Protein AF-B5R5M5-F1 (afdb_monomer_lite)

pLDDT: mean 76.57, std 23.84, range [27.61, 97.62]

Radius of gyration: 29.23 Å; chains: 1; bounding box: 94×67×65 Å

Organism: Salmonella gallinarum (strain 287/91 / NCTC 13346) (NCBI:txid550538)

Structure (mmCIF, N/CA/C/O backbone):
data_AF-B5R5M5-F1
#
_entry.id   AF-B5R5M5-F1
#
loop_
_atom_site.group_PDB
_atom_site.id
_atom_site.type_symbol
_atom_site.label_atom_id
_atom_site.label_alt_id
_atom_site.label_comp_id
_atom_site.label_asym_id
_atom_site.label_entity_id
_atom_site.label_seq_id
_atom_site.pdbx_PDB_ins_code
_atom_site.Cartn_x
_atom_site.Cartn_y
_atom_site.Cartn_z
_atom_site.occupancy
_atom_site.B_iso_or_equiv
_atom_site.auth_seq_id
_atom_site.auth_comp_id
_atom_site.auth_asym_id
_atom_site.auth_atom_id
_atom_site.pdbx_PDB_model_num
ATOM 1 N N . MET A 1 1 ? 78.700 54.104 -19.971 1.00 34.72 1 MET A N 1
ATOM 2 C CA . MET A 1 1 ? 77.678 55.114 -19.616 1.00 34.72 1 MET A CA 1
ATOM 3 C C . MET A 1 1 ? 76.490 54.931 -20.547 1.00 34.72 1 MET A C 1
ATOM 5 O O . MET A 1 1 ? 76.701 54.686 -21.725 1.00 34.72 1 MET A O 1
ATOM 9 N N . PHE A 1 2 ? 75.294 54.939 -19.966 1.00 38.03 2 PHE A N 1
ATOM 10 C CA . PHE A 1 2 ? 73.984 54.616 -20.535 1.00 38.03 2 PHE A CA 1
ATOM 11 C C . PHE A 1 2 ? 73.589 55.419 -21.779 1.00 38.03 2 PHE A C 1
ATOM 13 O O . PHE A 1 2 ? 73.977 56.576 -21.912 1.00 38.03 2 PHE A O 1
ATOM 20 N N . SER A 1 3 ? 72.661 54.871 -22.566 1.00 31.52 3 SER A N 1
ATOM 21 C CA . SER A 1 3 ? 71.486 55.635 -23.009 1.00 31.52 3 SER A CA 1
ATOM 22 C C . SER A 1 3 ? 70.284 54.706 -23.214 1.00 31.52 3 SER A C 1
ATOM 24 O O . SER A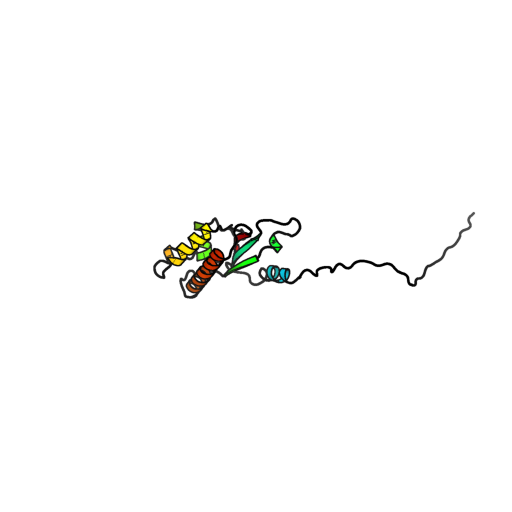 1 3 ? 70.426 53.590 -23.706 1.00 31.52 3 SER A O 1
ATOM 26 N N . CYS A 1 4 ? 69.139 55.182 -22.725 1.00 27.61 4 CYS A N 1
ATOM 27 C CA . CYS A 1 4 ? 67.850 54.517 -22.505 1.00 27.61 4 CYS A CA 1
ATOM 28 C C . CYS A 1 4 ? 66.798 54.932 -23.588 1.00 27.61 4 CYS A C 1
ATOM 30 O O . CYS A 1 4 ? 67.121 55.790 -24.407 1.00 27.61 4 CYS A O 1
ATOM 32 N N . PRO A 1 5 ? 65.576 54.337 -23.584 1.00 67.31 5 PRO A N 1
ATOM 33 C CA . PRO A 1 5 ? 64.569 54.225 -24.672 1.00 67.31 5 PRO A CA 1
ATOM 34 C C . PRO A 1 5 ? 63.484 55.343 -24.631 1.00 67.31 5 PRO A C 1
ATOM 36 O O . PRO A 1 5 ? 63.790 56.370 -24.018 1.00 67.31 5 PRO A O 1
ATOM 39 N N . PRO A 1 6 ? 62.265 55.244 -25.255 1.00 52.81 6 PRO A N 1
ATOM 40 C CA . PRO A 1 6 ? 61.105 54.489 -24.686 1.00 52.81 6 PRO A CA 1
ATOM 41 C C . PRO A 1 6 ? 59.950 54.018 -25.650 1.00 52.81 6 PRO A C 1
ATOM 43 O O . PRO A 1 6 ? 60.001 54.208 -26.862 1.00 52.81 6 PRO A O 1
ATOM 46 N N . ASP A 1 7 ? 58.925 53.392 -25.032 1.00 38.00 7 ASP A N 1
ATOM 47 C CA . ASP A 1 7 ? 57.616 52.810 -25.460 1.00 38.00 7 ASP A CA 1
ATOM 48 C C . ASP A 1 7 ? 56.499 53.768 -25.985 1.00 38.00 7 ASP A C 1
ATOM 50 O O . ASP A 1 7 ? 56.570 54.968 -25.720 1.00 38.00 7 ASP A O 1
ATOM 54 N N . ILE A 1 8 ? 55.404 53.214 -26.588 1.00 36.72 8 ILE A N 1
ATOM 55 C CA . ILE A 1 8 ? 53.962 53.268 -26.129 1.00 36.72 8 ILE A CA 1
ATOM 56 C C . ILE A 1 8 ? 52.873 52.939 -27.226 1.00 36.72 8 ILE A C 1
ATOM 58 O O . ILE A 1 8 ? 52.849 53.585 -28.268 1.00 36.72 8 ILE A O 1
ATOM 62 N N . ALA A 1 9 ? 51.923 52.022 -26.878 1.00 36.41 9 ALA A N 1
ATOM 63 C CA . ALA A 1 9 ? 50.447 51.856 -27.169 1.00 36.41 9 ALA A CA 1
ATOM 64 C C . ALA A 1 9 ? 49.855 51.788 -28.614 1.00 36.41 9 ALA A C 1
ATOM 66 O O . ALA A 1 9 ? 50.433 52.330 -29.541 1.00 36.41 9 ALA A O 1
ATOM 67 N N . SER A 1 10 ? 48.646 51.272 -28.947 1.00 35.09 10 SER A N 1
ATOM 68 C CA . SER A 1 10 ? 47.564 50.397 -28.400 1.00 35.09 10 SER A CA 1
ATOM 69 C C . SER A 1 10 ? 46.537 50.134 -29.544 1.00 35.09 10 SER A C 1
ATOM 71 O O . SER A 1 10 ? 46.476 50.906 -30.498 1.00 35.09 10 SER A O 1
ATOM 73 N N . ASN A 1 11 ? 45.716 49.074 -29.456 1.00 34.88 11 ASN A N 1
ATOM 74 C CA . ASN A 1 11 ? 44.892 48.487 -30.541 1.00 34.88 11 ASN A CA 1
ATOM 75 C C . ASN A 1 11 ? 43.365 48.793 -30.431 1.00 34.88 11 ASN A C 1
ATOM 77 O O . ASN A 1 11 ? 42.870 48.966 -29.320 1.00 34.88 11 ASN A O 1
ATOM 81 N N . ASN A 1 12 ? 42.606 48.807 -31.548 1.00 32.44 12 ASN A N 1
ATOM 82 C CA . ASN A 1 12 ? 41.142 49.070 -31.611 1.00 32.44 12 ASN A CA 1
ATOM 83 C C . ASN A 1 12 ? 40.387 48.209 -32.675 1.00 32.44 12 ASN A C 1
ATOM 85 O O . ASN A 1 12 ? 40.987 47.705 -33.617 1.00 32.44 12 ASN A O 1
ATOM 89 N N . ILE A 1 13 ? 39.060 48.047 -32.513 1.00 37.62 13 ILE A N 1
ATOM 90 C CA . ILE A 1 13 ? 38.139 47.011 -33.074 1.00 37.62 13 ILE A CA 1
ATOM 91 C C . ILE A 1 13 ? 37.204 47.539 -34.213 1.00 37.62 13 ILE A C 1
ATOM 93 O O . ILE A 1 13 ? 36.708 48.649 -34.047 1.00 37.62 13 ILE A O 1
ATOM 97 N N . ARG A 1 14 ? 36.831 46.733 -35.256 1.00 33.66 14 ARG A N 1
ATOM 98 C CA . ARG A 1 14 ? 35.429 46.405 -35.758 1.00 33.66 14 ARG A CA 1
ATOM 99 C C . ARG A 1 14 ? 35.225 45.992 -37.264 1.00 33.66 14 ARG A C 1
ATOM 101 O O . ARG A 1 14 ? 35.471 46.793 -38.149 1.00 33.66 14 ARG A O 1
ATOM 108 N N . LYS A 1 15 ? 34.548 44.823 -37.448 1.00 33.81 15 LYS A N 1
ATOM 109 C CA . LYS A 1 15 ? 33.354 44.402 -38.285 1.00 33.81 15 LYS A CA 1
ATOM 110 C C . LYS A 1 15 ? 33.338 44.102 -39.834 1.00 33.81 15 LYS A C 1
ATOM 112 O O . LYS A 1 15 ? 33.346 45.038 -40.614 1.00 33.81 15 LYS A O 1
ATOM 117 N N . SER A 1 16 ? 33.017 42.815 -40.171 1.00 29.03 16 SER A N 1
ATOM 118 C CA . SER A 1 16 ? 31.942 42.179 -41.047 1.00 29.03 16 SER A CA 1
ATOM 119 C C . SER A 1 16 ? 31.736 42.496 -42.566 1.00 29.03 16 SER A C 1
ATOM 121 O O . SER A 1 16 ? 32.137 43.584 -42.956 1.00 29.03 16 SER A O 1
ATOM 123 N N . PRO A 1 17 ? 30.918 41.750 -43.395 1.00 49.88 17 PRO A N 1
ATOM 124 C CA . PRO A 1 17 ? 30.514 40.306 -43.509 1.00 49.88 17 PRO A CA 1
ATOM 125 C C . PRO A 1 17 ? 30.425 39.708 -44.977 1.00 49.88 17 PRO A C 1
ATOM 127 O O . PRO A 1 17 ? 30.627 40.421 -45.951 1.00 49.88 17 PRO A O 1
ATOM 130 N N . HIS A 1 18 ? 29.984 38.428 -45.094 1.00 28.39 18 HIS A N 1
ATOM 131 C CA . HIS A 1 18 ? 29.396 37.647 -46.237 1.00 28.39 18 HIS A CA 1
ATOM 132 C C . HIS A 1 18 ? 30.274 36.668 -47.066 1.00 28.39 18 HIS A C 1
ATOM 134 O O . HIS A 1 18 ? 31.054 37.099 -47.904 1.00 28.39 18 HIS A O 1
ATOM 140 N N . SER A 1 19 ? 30.029 35.344 -46.942 1.00 32.50 19 SER A N 1
ATOM 141 C CA . SER A 1 19 ? 29.469 34.464 -48.009 1.00 32.50 19 SER A CA 1
ATOM 142 C C . SER A 1 19 ? 29.509 32.946 -47.667 1.00 32.50 19 SER A C 1
ATOM 144 O O . SER A 1 19 ? 30.567 32.399 -47.386 1.00 32.50 19 SER A O 1
ATOM 146 N N . ALA A 1 20 ? 28.319 32.324 -47.726 1.00 33.47 20 ALA A N 1
ATOM 147 C CA . ALA A 1 20 ? 27.908 30.940 -48.052 1.00 33.47 20 ALA A CA 1
ATOM 148 C C . ALA A 1 20 ? 28.634 29.669 -47.529 1.00 33.47 20 ALA A C 1
ATOM 150 O O . ALA A 1 20 ? 29.720 29.333 -47.988 1.00 33.47 20 ALA A O 1
ATOM 151 N N . TYR A 1 21 ? 27.896 28.848 -46.757 1.00 28.28 21 TYR A N 1
ATOM 152 C CA . TYR A 1 21 ? 27.622 27.418 -47.042 1.00 28.28 21 TYR A CA 1
ATOM 153 C C . TYR A 1 21 ? 26.453 26.907 -46.156 1.00 28.28 21 TYR A C 1
ATOM 155 O O . TYR A 1 21 ? 26.375 27.248 -44.979 1.00 28.28 21 TYR A O 1
ATOM 163 N N . SER A 1 22 ? 25.554 26.087 -46.709 1.00 35.00 22 SER A N 1
ATOM 164 C CA . SER A 1 22 ? 24.565 25.241 -45.996 1.00 35.00 22 SER A CA 1
ATOM 165 C C . SER A 1 22 ? 24.812 23.786 -46.440 1.00 35.00 22 SER A C 1
ATOM 167 O O . SER A 1 22 ? 25.309 23.628 -47.560 1.00 35.00 22 SER A O 1
ATOM 169 N N . PRO A 1 23 ? 24.522 22.724 -45.647 1.00 43.16 23 PRO A N 1
ATOM 170 C CA . PRO A 1 23 ? 23.138 22.252 -45.462 1.00 43.16 23 PRO A CA 1
ATOM 171 C C . PRO A 1 23 ? 22.827 21.496 -44.138 1.00 43.16 23 PRO A C 1
ATOM 173 O O . PRO A 1 23 ? 23.692 21.254 -43.303 1.00 43.16 23 PRO A O 1
ATOM 176 N N . THR A 1 24 ? 21.556 21.082 -44.057 1.00 32.56 24 THR A N 1
ATOM 177 C CA . THR A 1 24 ? 20.894 20.048 -43.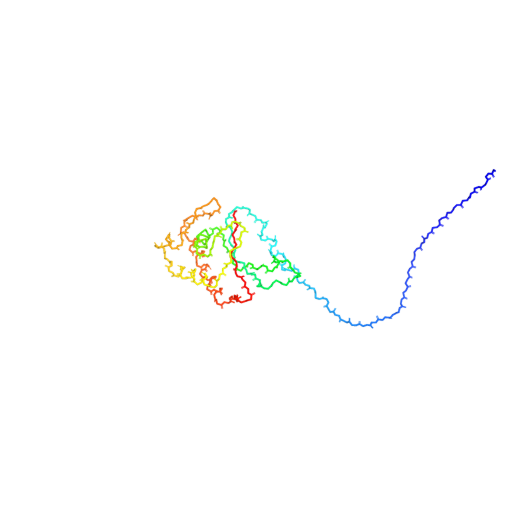230 1.00 32.56 24 THR A CA 1
ATOM 178 C C . THR A 1 24 ? 20.322 20.432 -41.864 1.00 32.56 24 THR A C 1
ATOM 180 O O . THR A 1 24 ? 21.020 20.541 -40.861 1.00 32.56 24 THR A O 1
ATOM 183 N N . ASP A 1 25 ? 18.991 20.541 -41.883 1.00 38.69 25 ASP A N 1
ATOM 184 C CA . ASP A 1 25 ? 18.047 20.472 -40.776 1.00 38.69 25 ASP A CA 1
ATOM 185 C C . ASP A 1 25 ? 18.298 19.293 -39.827 1.00 38.69 25 ASP A C 1
ATOM 187 O O . ASP A 1 25 ? 18.381 18.135 -40.237 1.00 38.69 25 ASP A O 1
ATOM 191 N N . THR A 1 26 ? 18.282 19.580 -38.529 1.00 43.62 26 THR A N 1
ATOM 192 C CA . THR A 1 26 ? 17.776 18.655 -37.507 1.00 43.62 26 THR A CA 1
ATOM 193 C C . THR A 1 26 ? 17.095 19.492 -36.423 1.00 43.62 26 THR A C 1
ATOM 195 O O . THR A 1 26 ? 17.738 20.378 -35.855 1.00 43.62 26 THR A O 1
ATOM 198 N N . PRO A 1 27 ? 15.803 19.274 -36.116 1.00 40.31 27 PRO A N 1
ATOM 199 C CA . PRO A 1 27 ? 15.157 19.973 -35.020 1.00 40.31 27 PRO A CA 1
ATOM 200 C C . PRO A 1 27 ? 15.679 19.394 -33.705 1.00 40.31 27 PRO A C 1
ATOM 202 O O . PRO A 1 27 ? 15.397 18.246 -33.360 1.00 40.31 27 PRO A O 1
ATOM 205 N N . GLY A 1 28 ? 16.449 20.198 -32.971 1.00 36.31 28 GLY A N 1
ATOM 206 C CA . GLY A 1 28 ? 16.756 19.936 -31.572 1.00 36.31 28 GLY A CA 1
ATOM 207 C C . GLY A 1 28 ? 15.450 19.880 -30.789 1.00 36.31 28 GLY A C 1
ATOM 208 O O . GLY A 1 28 ? 14.803 20.904 -30.578 1.00 36.31 28 GLY A O 1
ATOM 209 N N . HIS A 1 29 ? 15.052 18.666 -30.411 1.00 41.72 29 HIS A N 1
ATOM 210 C CA . HIS A 1 29 ? 13.959 18.406 -29.487 1.00 41.72 29 HIS A CA 1
ATOM 211 C C . HIS A 1 29 ? 14.198 19.218 -28.211 1.00 41.72 29 HIS A C 1
ATOM 213 O O . HIS A 1 29 ? 15.095 18.919 -27.424 1.00 41.72 29 HIS A O 1
ATOM 219 N N . ALA A 1 30 ? 13.384 20.251 -28.008 1.00 43.75 30 ALA A N 1
ATOM 220 C CA . ALA A 1 30 ? 13.199 20.839 -26.697 1.00 43.75 30 ALA A CA 1
ATOM 221 C C . ALA A 1 30 ? 12.618 19.744 -25.794 1.00 43.75 30 ALA A C 1
ATOM 223 O O . ALA A 1 30 ? 11.456 19.363 -25.931 1.00 43.75 30 ALA A O 1
ATOM 224 N N . LEU A 1 31 ? 13.452 19.189 -24.914 1.00 47.72 31 LEU A N 1
ATOM 225 C CA . LEU A 1 31 ? 12.996 18.259 -23.890 1.00 47.72 31 LEU A CA 1
ATOM 226 C C . LEU A 1 31 ? 12.040 19.003 -22.942 1.00 47.72 31 LEU A C 1
ATOM 228 O O . LEU A 1 31 ? 12.337 20.130 -22.527 1.00 47.72 31 LEU A O 1
ATOM 232 N N . PRO A 1 32 ? 10.885 18.417 -22.594 1.00 42.59 32 PRO A N 1
ATOM 233 C CA . PRO A 1 32 ? 9.903 19.081 -21.760 1.00 42.59 32 PRO A CA 1
ATOM 234 C C . PRO A 1 32 ? 10.405 19.128 -20.313 1.00 42.59 32 PRO A C 1
ATOM 236 O O . PRO A 1 32 ? 10.290 18.171 -19.555 1.00 42.59 32 PRO A O 1
ATOM 239 N N . VAL A 1 33 ? 10.886 20.299 -19.896 1.00 46.50 33 VAL A N 1
ATOM 240 C CA . VAL A 1 33 ? 11.247 20.665 -18.508 1.00 46.50 33 VAL A CA 1
ATOM 241 C C . VAL A 1 33 ? 10.080 20.600 -17.501 1.00 46.50 33 VAL A C 1
ATOM 243 O O . VAL A 1 33 ? 10.208 21.043 -16.364 1.00 46.50 33 VAL A O 1
ATOM 246 N N . HIS A 1 34 ? 8.929 20.050 -17.894 1.00 45.19 34 HIS A N 1
ATOM 247 C CA . HIS A 1 34 ? 7.740 19.946 -17.048 1.00 45.19 34 HIS A CA 1
ATOM 248 C C . HIS A 1 34 ? 7.763 18.731 -16.107 1.00 45.19 34 HIS A C 1
ATOM 250 O O . HIS A 1 34 ? 7.119 18.781 -15.063 1.00 45.19 34 HIS A O 1
ATOM 256 N N . GLY A 1 35 ? 8.530 17.677 -16.414 1.00 41.56 35 GLY A N 1
ATOM 257 C CA . GLY A 1 35 ? 8.612 16.484 -15.554 1.00 41.56 35 GLY A CA 1
ATOM 258 C C . GLY A 1 35 ? 9.380 16.711 -14.246 1.00 41.56 35 GLY A C 1
ATOM 259 O O . GLY A 1 35 ? 9.060 16.121 -13.218 1.00 41.56 35 GLY A O 1
ATOM 260 N N . LEU A 1 36 ? 10.351 17.631 -14.251 1.00 39.66 36 LEU A N 1
ATOM 261 C CA . LEU A 1 36 ? 11.240 17.877 -13.109 1.00 39.66 36 LEU A CA 1
ATOM 262 C C . LEU A 1 36 ? 10.579 18.697 -11.986 1.00 39.66 36 LEU A C 1
ATOM 264 O O . LEU A 1 36 ? 11.031 18.675 -10.842 1.00 39.66 36 LEU A O 1
ATOM 268 N N . PHE A 1 37 ? 9.495 19.415 -12.288 1.00 33.62 37 PHE A N 1
ATOM 269 C CA . PHE A 1 37 ? 8.860 20.311 -11.321 1.00 33.62 37 PHE A CA 1
ATOM 270 C C . PHE A 1 37 ? 7.945 19.598 -10.329 1.00 33.62 37 PHE A C 1
ATOM 272 O O . PHE A 1 37 ? 7.681 20.153 -9.266 1.00 33.62 37 PHE A O 1
ATOM 279 N N . ILE A 1 38 ? 7.476 18.385 -10.622 1.00 46.28 38 ILE A N 1
ATOM 280 C CA . ILE A 1 38 ? 6.556 17.685 -9.719 1.00 46.28 38 ILE A CA 1
ATOM 281 C C . ILE A 1 38 ? 7.345 17.008 -8.587 1.00 46.28 38 ILE A C 1
ATOM 283 O O . ILE A 1 38 ? 7.014 17.181 -7.417 1.00 46.28 38 ILE A O 1
ATOM 287 N N . TYR A 1 39 ? 8.461 16.342 -8.898 1.00 43.94 39 TYR A N 1
ATOM 288 C CA . TYR A 1 39 ? 9.170 15.514 -7.915 1.00 43.94 39 TYR A CA 1
ATOM 289 C C . TYR A 1 39 ? 9.943 16.320 -6.855 1.00 43.94 39 TYR A C 1
ATOM 291 O O . TYR A 1 39 ? 9.904 15.990 -5.670 1.00 43.94 39 TYR A O 1
ATOM 299 N N . LEU A 1 40 ? 10.579 17.442 -7.227 1.00 41.59 40 LEU A N 1
ATOM 300 C CA . LEU A 1 40 ? 11.250 18.308 -6.241 1.00 41.59 40 LEU A CA 1
ATOM 301 C C . LEU A 1 40 ? 10.288 19.208 -5.444 1.00 41.59 40 LEU A C 1
ATOM 303 O O . LEU A 1 40 ? 10.689 19.773 -4.425 1.00 41.59 40 LEU A O 1
ATOM 307 N N . SER A 1 41 ? 9.033 19.340 -5.884 1.00 41.69 41 SER A N 1
ATOM 308 C CA . SER A 1 41 ? 8.030 20.178 -5.212 1.00 41.69 41 SER A CA 1
ATOM 309 C C . SER A 1 41 ? 7.207 19.419 -4.170 1.00 41.69 41 SER A C 1
ATOM 311 O O . SER A 1 41 ? 6.679 20.050 -3.257 1.00 41.69 41 SER A O 1
ATOM 313 N N . VAL A 1 42 ? 7.121 18.087 -4.258 1.00 48.59 42 VAL A N 1
ATOM 314 C CA . VAL A 1 42 ? 6.296 17.275 -3.342 1.00 48.59 42 VAL A CA 1
ATOM 315 C C . VAL A 1 42 ? 7.026 16.930 -2.030 1.00 48.59 42 VAL A C 1
ATOM 317 O O . VAL A 1 42 ? 6.383 16.854 -0.992 1.00 48.59 42 VAL A O 1
ATOM 320 N N . ILE A 1 43 ? 8.366 16.848 -2.005 1.00 50.34 43 ILE A N 1
ATOM 321 C CA . ILE A 1 43 ? 9.135 16.453 -0.793 1.00 50.34 43 ILE A CA 1
ATOM 322 C C . ILE A 1 43 ? 9.637 17.667 0.032 1.00 50.34 43 ILE A C 1
ATOM 324 O O . ILE A 1 43 ? 10.475 17.542 0.923 1.00 50.34 43 ILE A O 1
ATOM 328 N N . ARG A 1 44 ? 9.164 18.897 -0.227 1.00 51.19 44 ARG A N 1
ATOM 329 C CA . ARG A 1 44 ? 9.665 20.097 0.487 1.00 51.19 44 ARG A CA 1
ATOM 330 C C . ARG A 1 44 ? 8.621 21.093 0.983 1.00 51.19 44 ARG A C 1
ATOM 332 O O . ARG A 1 44 ? 8.890 22.298 1.010 1.00 51.19 44 ARG A O 1
ATOM 339 N N . ARG A 1 45 ? 7.477 20.636 1.500 1.00 48.09 45 ARG A N 1
ATOM 340 C CA . ARG A 1 45 ? 6.702 21.487 2.419 1.00 48.09 45 ARG A CA 1
ATOM 341 C C . ARG A 1 45 ? 5.737 20.702 3.306 1.00 48.09 45 ARG A C 1
ATOM 343 O O . ARG A 1 45 ? 4.923 19.952 2.797 1.00 48.09 45 ARG A O 1
ATOM 350 N N . PHE A 1 46 ? 5.822 21.003 4.606 1.00 48.44 46 PHE A N 1
ATOM 351 C CA . PHE A 1 46 ? 5.051 20.514 5.763 1.00 48.44 46 PHE A CA 1
ATOM 352 C C . PHE A 1 46 ? 5.622 19.276 6.474 1.00 48.44 46 PHE A C 1
ATOM 354 O O . PHE A 1 46 ? 5.242 18.151 6.164 1.00 48.44 46 PHE A O 1
ATOM 361 N N . PRO A 1 47 ? 6.529 19.473 7.457 1.00 59.34 47 PRO A N 1
ATOM 362 C CA . PRO A 1 47 ? 7.004 18.375 8.274 1.00 59.34 47 PRO A CA 1
ATOM 363 C C . PRO A 1 47 ? 5.872 17.898 9.188 1.00 59.34 47 PRO A C 1
ATOM 365 O O . PRO A 1 47 ? 5.083 18.704 9.686 1.00 59.34 47 PRO A O 1
ATOM 368 N N . MET A 1 48 ? 5.913 16.598 9.467 1.00 68.56 48 MET A N 1
ATOM 369 C CA . MET A 1 48 ? 5.290 15.874 10.580 1.00 68.56 48 MET A CA 1
ATOM 370 C C . MET A 1 48 ? 4.083 15.012 10.209 1.00 68.56 48 MET A C 1
ATOM 372 O O . MET A 1 48 ? 2.921 15.427 10.228 1.00 68.56 48 MET A O 1
ATOM 376 N N . GLY A 1 49 ? 4.402 13.750 9.941 1.00 80.88 49 GLY A N 1
ATOM 377 C CA . GLY A 1 49 ? 3.490 12.618 9.912 1.00 80.88 49 GLY A CA 1
ATOM 378 C C . GLY A 1 49 ? 3.998 11.539 8.963 1.00 80.88 49 GLY A C 1
ATOM 379 O O . GLY A 1 49 ? 4.884 11.805 8.159 1.00 80.88 49 GLY A O 1
ATOM 380 N N . LEU A 1 50 ? 3.368 10.373 9.007 1.00 91.31 50 LEU A N 1
ATOM 381 C CA . LEU A 1 50 ? 3.611 9.279 8.078 1.00 91.31 50 LEU A CA 1
ATOM 382 C C . LEU A 1 50 ? 3.102 9.597 6.663 1.00 91.31 50 LEU A C 1
ATOM 384 O O . LEU A 1 50 ? 1.911 9.858 6.470 1.00 91.31 50 LEU A O 1
ATOM 388 N N . ASP A 1 51 ? 3.989 9.587 5.676 1.00 93.31 51 ASP A N 1
ATOM 389 C CA . ASP A 1 51 ? 3.667 9.678 4.250 1.00 93.31 51 ASP A CA 1
ATOM 390 C C . ASP A 1 51 ? 4.018 8.359 3.558 1.00 93.31 51 ASP A C 1
ATOM 392 O O . ASP A 1 51 ? 5.139 7.868 3.691 1.00 93.31 51 ASP A O 1
ATOM 396 N N . LEU A 1 52 ? 3.059 7.787 2.828 1.00 94.38 52 LEU A N 1
ATOM 397 C CA . LEU A 1 52 ? 3.196 6.508 2.135 1.00 94.38 52 LEU A CA 1
ATOM 398 C C . LEU A 1 52 ? 3.042 6.711 0.633 1.00 94.38 52 LEU A C 1
ATOM 400 O O . LEU A 1 52 ? 2.082 7.337 0.184 1.00 94.38 52 LEU A O 1
ATOM 404 N N . TYR A 1 53 ? 3.950 6.134 -0.141 1.00 94.88 53 TYR A N 1
ATOM 405 C CA . TYR A 1 53 ? 3.982 6.246 -1.591 1.00 94.88 53 TYR A CA 1
ATOM 406 C C . TYR A 1 53 ? 4.092 4.870 -2.235 1.00 94.88 53 TYR A C 1
ATOM 408 O O . TYR A 1 53 ? 4.841 4.007 -1.782 1.00 94.88 53 TYR A O 1
ATOM 416 N N . PHE A 1 54 ? 3.395 4.703 -3.353 1.00 95.19 54 PHE A N 1
ATOM 417 C CA . PHE A 1 54 ? 3.681 3.651 -4.317 1.00 95.19 54 PHE A CA 1
ATOM 418 C C . PHE A 1 54 ? 4.445 4.275 -5.479 1.00 95.19 54 PHE A C 1
ATOM 420 O O . PHE A 1 54 ? 3.944 5.181 -6.145 1.00 95.19 54 PHE A O 1
ATOM 427 N N . ILE A 1 55 ? 5.662 3.802 -5.707 1.00 93.94 55 ILE A N 1
ATOM 428 C CA . ILE A 1 55 ? 6.593 4.305 -6.708 1.00 93.94 55 ILE A CA 1
ATOM 429 C C . ILE A 1 55 ? 6.729 3.259 -7.806 1.00 93.94 55 ILE A C 1
ATOM 431 O O . ILE A 1 55 ? 7.094 2.110 -7.562 1.00 93.94 55 ILE A O 1
ATOM 435 N N . LYS A 1 56 ? 6.452 3.666 -9.036 1.00 92.88 56 LYS A N 1
ATOM 436 C CA . LYS A 1 56 ? 6.733 2.897 -10.240 1.00 92.88 56 LYS A CA 1
ATOM 437 C C . LYS A 1 56 ? 8.123 3.270 -10.740 1.00 92.88 56 LYS A C 1
ATOM 439 O O . LYS A 1 56 ? 8.419 4.444 -10.950 1.00 92.88 56 LYS A O 1
ATOM 444 N N . ARG A 1 57 ? 8.957 2.255 -10.959 1.00 90.06 57 ARG A N 1
ATOM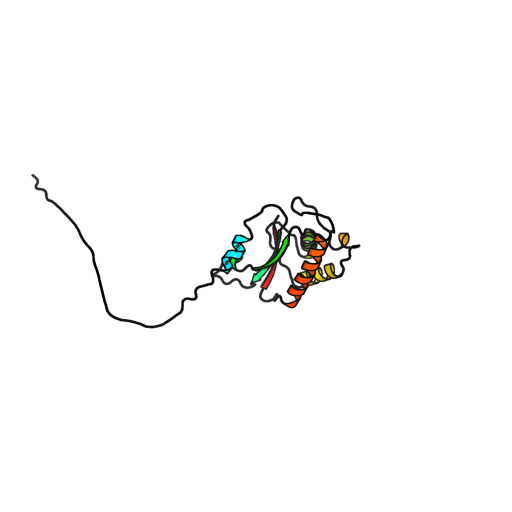 445 C CA . ARG A 1 57 ? 10.343 2.393 -11.418 1.00 90.06 57 ARG A CA 1
ATOM 446 C C . ARG A 1 57 ? 10.587 1.508 -12.643 1.00 90.06 57 ARG A C 1
ATOM 448 O O . ARG A 1 57 ? 10.153 0.356 -12.631 1.00 90.06 57 ARG A O 1
ATOM 455 N N . PRO A 1 58 ? 11.272 1.979 -13.697 1.00 87.56 58 PRO A N 1
ATOM 456 C CA . PRO A 1 58 ? 11.621 1.127 -14.832 1.00 87.56 58 PRO A CA 1
ATOM 457 C C . PRO A 1 58 ? 12.594 0.013 -14.416 1.00 87.56 58 PRO A C 1
ATOM 459 O O . PRO A 1 58 ? 13.482 0.216 -13.586 1.00 87.56 58 PRO A O 1
ATOM 462 N N . ALA A 1 59 ? 12.419 -1.185 -14.980 1.00 79.62 59 ALA A N 1
ATOM 463 C CA . ALA A 1 59 ? 13.270 -2.339 -14.685 1.00 79.62 59 ALA A CA 1
ATOM 464 C C . ALA A 1 59 ? 14.683 -2.195 -15.278 1.00 79.62 59 ALA A C 1
ATOM 466 O O . ALA A 1 59 ? 15.649 -2.653 -14.668 1.00 79.62 59 ALA A O 1
ATOM 467 N N . GLU A 1 60 ? 14.798 -1.515 -16.422 1.00 71.06 60 GLU A N 1
ATOM 468 C CA . GLU A 1 60 ? 16.055 -1.236 -17.116 1.00 71.06 60 GLU A CA 1
ATOM 469 C C . GLU A 1 60 ? 16.467 0.223 -16.881 1.00 71.06 60 GLU A C 1
ATOM 471 O O . GLU A 1 60 ? 15.743 1.151 -17.236 1.00 71.06 60 GLU A O 1
ATOM 476 N N . THR A 1 61 ? 17.634 0.446 -16.273 1.00 62.09 61 THR A N 1
ATOM 477 C CA . THR A 1 61 ? 18.194 1.797 -16.107 1.00 62.09 61 THR A CA 1
ATOM 478 C C . THR A 1 61 ? 19.040 2.137 -17.334 1.00 62.09 61 THR A C 1
ATOM 480 O O . THR A 1 61 ? 20.133 1.594 -17.494 1.00 62.09 61 THR A O 1
ATOM 483 N N . THR A 1 62 ? 18.583 3.050 -18.195 1.00 57.72 62 THR A N 1
ATOM 484 C CA . THR A 1 62 ? 19.455 3.665 -19.207 1.00 57.72 62 THR A CA 1
ATOM 485 C C . THR A 1 62 ? 20.565 4.447 -18.504 1.00 57.72 62 THR A C 1
ATOM 487 O O . THR A 1 62 ? 20.305 5.231 -17.596 1.00 57.72 62 THR A O 1
ATOM 490 N N . ALA A 1 63 ? 21.816 4.224 -18.912 1.00 58.31 63 ALA A N 1
ATOM 491 C CA . ALA A 1 63 ? 23.026 4.710 -1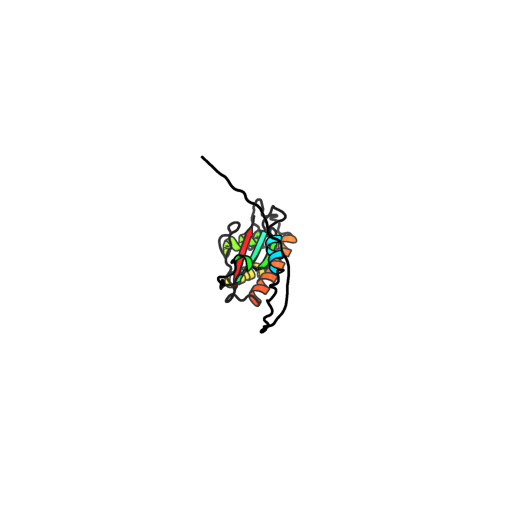8.238 1.00 58.31 63 ALA A CA 1
ATOM 492 C C . ALA A 1 63 ? 23.189 6.248 -18.167 1.00 58.31 63 ALA A C 1
ATOM 494 O O . ALA A 1 63 ? 24.200 6.719 -17.652 1.00 58.31 63 ALA A O 1
ATOM 495 N N . ASP A 1 64 ? 22.224 7.018 -18.674 1.00 59.31 64 ASP A N 1
ATOM 496 C CA . ASP A 1 64 ? 22.356 8.448 -18.983 1.00 59.31 64 ASP A CA 1
ATOM 497 C C . ASP A 1 64 ? 21.383 9.351 -18.195 1.00 59.31 64 ASP A C 1
ATOM 499 O O . ASP A 1 64 ? 21.267 10.547 -18.438 1.00 59.31 64 ASP A O 1
ATOM 503 N N . THR A 1 65 ? 20.646 8.814 -17.221 1.00 55.34 65 THR A N 1
ATOM 504 C CA . THR A 1 65 ? 19.779 9.623 -16.346 1.00 55.34 65 THR A CA 1
ATOM 505 C C . THR A 1 65 ? 19.801 9.050 -14.936 1.00 55.34 65 THR A C 1
ATOM 507 O O . THR A 1 65 ? 19.827 7.831 -14.750 1.00 55.34 65 THR A O 1
ATOM 510 N N . THR A 1 66 ? 19.847 9.908 -13.911 1.00 58.84 66 THR A N 1
ATOM 511 C CA . THR A 1 66 ? 19.894 9.419 -12.529 1.00 58.84 66 THR A CA 1
ATOM 512 C C . THR A 1 66 ? 18.604 8.655 -12.211 1.00 58.84 66 THR A C 1
ATOM 514 O O . THR A 1 66 ? 17.512 9.097 -12.555 1.00 58.84 66 THR A O 1
ATOM 517 N N . ARG A 1 67 ? 18.710 7.490 -11.549 1.00 57.91 67 ARG A N 1
ATOM 518 C CA . ARG A 1 67 ? 17.572 6.583 -11.261 1.00 57.91 67 ARG A CA 1
ATOM 519 C C . ARG A 1 67 ? 16.337 7.284 -10.675 1.00 57.91 67 ARG A C 1
ATOM 521 O O . ARG A 1 67 ? 15.226 6.843 -10.912 1.00 57.91 67 ARG A O 1
ATOM 528 N N . ARG A 1 68 ? 16.542 8.371 -9.923 1.00 60.41 68 ARG A N 1
ATOM 529 C CA . ARG A 1 68 ? 15.491 9.115 -9.211 1.00 60.41 68 ARG A CA 1
ATOM 530 C C . ARG A 1 68 ? 14.649 10.019 -10.110 1.00 60.41 68 ARG A C 1
ATOM 532 O O . ARG A 1 68 ? 13.578 10.435 -9.697 1.00 60.41 68 ARG A O 1
ATOM 539 N N . GLU A 1 69 ? 15.116 10.343 -11.312 1.00 67.81 69 GLU A N 1
ATOM 540 C CA . GLU A 1 69 ? 14.363 11.179 -12.260 1.00 67.81 69 GLU A CA 1
ATOM 541 C C . GLU A 1 69 ? 13.296 10.384 -13.026 1.00 67.81 69 GLU A C 1
ATOM 543 O O . GLU A 1 69 ? 12.425 10.977 -13.655 1.00 67.81 69 GLU A O 1
ATOM 548 N N . GLN A 1 70 ? 13.355 9.050 -12.966 1.00 71.94 70 GLN A N 1
ATOM 549 C CA . GLN A 1 70 ? 12.411 8.145 -13.629 1.00 71.94 70 GLN A CA 1
ATOM 550 C C . GLN A 1 70 ? 11.370 7.556 -12.663 1.00 71.94 70 GLN A C 1
ATOM 552 O O . GLN A 1 70 ? 10.503 6.798 -13.096 1.00 71.94 70 GLN A O 1
ATOM 557 N N . ASP A 1 71 ? 11.461 7.883 -11.372 1.00 86.00 71 ASP A N 1
ATOM 558 C CA . ASP A 1 71 ? 10.528 7.406 -10.356 1.00 86.00 71 ASP A CA 1
ATOM 559 C C . ASP A 1 71 ? 9.192 8.157 -10.486 1.00 86.00 71 ASP A C 1
ATOM 561 O O . ASP A 1 71 ? 9.121 9.383 -10.375 1.00 86.00 71 ASP A O 1
ATOM 565 N N . GLU A 1 72 ? 8.116 7.409 -10.722 1.00 89.88 72 GLU A N 1
ATOM 566 C CA . GLU A 1 72 ? 6.758 7.936 -10.854 1.00 89.88 72 GLU A CA 1
ATOM 567 C C . GLU A 1 72 ? 5.934 7.528 -9.627 1.00 89.88 72 GLU A C 1
ATOM 569 O O . GLU A 1 72 ? 5.727 6.341 -9.375 1.00 89.88 72 GLU A O 1
ATOM 574 N N . ALA A 1 73 ? 5.444 8.500 -8.853 1.00 90.75 73 ALA A N 1
ATOM 575 C CA . ALA A 1 73 ? 4.516 8.221 -7.760 1.00 90.75 73 ALA A CA 1
ATOM 576 C C . ALA A 1 73 ? 3.131 7.892 -8.338 1.00 90.75 73 ALA A C 1
ATOM 578 O O . ALA A 1 73 ? 2.455 8.761 -8.887 1.00 90.75 73 ALA A O 1
ATOM 579 N N . VAL A 1 74 ? 2.715 6.633 -8.211 1.00 94.19 74 VAL A N 1
ATOM 580 C CA . VAL A 1 74 ? 1.439 6.120 -8.735 1.00 94.19 74 VAL A CA 1
ATOM 581 C C . VAL A 1 74 ? 0.348 6.027 -7.668 1.00 94.19 74 VAL A C 1
ATOM 583 O O . VAL A 1 74 ? -0.822 5.875 -8.006 1.00 94.19 74 VAL A O 1
ATOM 586 N N . GLY A 1 75 ? 0.709 6.138 -6.389 1.00 93.81 75 GLY A N 1
ATOM 587 C CA . GLY A 1 75 ? -0.227 6.156 -5.267 1.00 93.81 75 GLY A CA 1
ATOM 588 C C . GLY A 1 75 ? 0.355 6.900 -4.069 1.00 93.81 75 GLY A C 1
ATOM 589 O O . GLY A 1 75 ? 1.571 6.891 -3.868 1.00 93.81 75 GLY A O 1
ATOM 590 N N . TYR A 1 76 ? -0.511 7.544 -3.288 1.00 94.69 76 TYR A N 1
ATOM 591 C CA . TYR A 1 76 ? -0.139 8.317 -2.104 1.00 94.69 76 TYR A CA 1
ATOM 592 C C . TYR A 1 76 ? -1.194 8.168 -1.007 1.00 94.69 76 TYR A C 1
ATOM 594 O O . TYR A 1 76 ? -2.384 8.308 -1.285 1.00 94.69 76 TYR A O 1
ATOM 602 N N . TYR A 1 77 ? -0.746 7.934 0.228 1.00 94.56 77 TYR A N 1
ATOM 603 C CA . TYR A 1 77 ? -1.597 7.864 1.416 1.00 94.56 77 TYR A CA 1
ATOM 604 C C . TYR A 1 77 ? -0.959 8.628 2.573 1.00 94.56 77 TYR A C 1
ATOM 606 O O . TYR A 1 77 ? 0.242 8.518 2.834 1.00 94.56 77 TYR A O 1
ATOM 614 N N . ARG A 1 78 ? -1.779 9.390 3.302 1.00 93.19 78 ARG A N 1
ATOM 615 C CA . ARG A 1 78 ? -1.330 10.231 4.412 1.00 93.19 78 ARG A CA 1
ATOM 616 C C . ARG A 1 78 ? -1.772 9.632 5.737 1.00 93.19 78 ARG A C 1
ATOM 618 O O . ARG A 1 78 ? -2.960 9.541 5.995 1.00 93.19 78 ARG A O 1
ATOM 625 N N . LYS A 1 79 ? -0.815 9.299 6.608 1.00 91.25 79 LYS A N 1
ATOM 626 C CA . LYS A 1 79 ? -1.059 8.762 7.960 1.00 91.25 79 LYS A CA 1
ATOM 627 C C . LYS A 1 79 ? -1.894 7.477 7.984 1.00 91.25 79 LYS A C 1
ATOM 629 O O . LYS A 1 79 ? -2.496 7.151 9.000 1.00 91.25 79 LYS A O 1
ATOM 634 N N . PHE A 1 80 ? -1.868 6.713 6.895 1.00 94.44 80 PHE A N 1
ATOM 635 C CA . PHE A 1 80 ? -2.581 5.447 6.806 1.00 94.44 80 PHE A CA 1
ATOM 636 C C . PHE A 1 80 ? -1.748 4.306 7.405 1.00 94.44 80 PHE A C 1
ATOM 638 O O . PHE A 1 80 ? -1.181 3.467 6.707 1.00 94.44 80 PHE A O 1
ATOM 645 N N . ASN A 1 81 ? -1.623 4.309 8.729 1.00 93.88 81 ASN A N 1
ATOM 646 C CA . ASN A 1 81 ? -0.723 3.413 9.455 1.00 93.88 81 ASN A CA 1
ATOM 647 C C . ASN A 1 81 ? -1.075 1.918 9.307 1.00 93.88 81 ASN A C 1
ATOM 649 O O . ASN A 1 81 ? -0.170 1.088 9.306 1.00 93.88 81 ASN A O 1
ATOM 653 N N . ALA A 1 82 ? -2.345 1.570 9.083 1.00 95.62 82 ALA A N 1
ATOM 654 C CA . ALA A 1 82 ? -2.752 0.186 8.852 1.00 95.62 82 ALA A CA 1
ATOM 655 C C . ALA A 1 82 ? -2.138 -0.403 7.568 1.00 95.62 82 ALA A C 1
ATOM 657 O O . ALA A 1 82 ? -1.734 -1.564 7.552 1.00 95.62 82 ALA A O 1
ATOM 658 N N . LEU A 1 83 ? -1.977 0.412 6.517 1.00 96.50 83 LEU A N 1
ATOM 659 C CA . LEU A 1 83 ? -1.275 -0.005 5.303 1.00 96.50 83 LEU A CA 1
ATOM 660 C C . LEU A 1 83 ? 0.214 -0.244 5.567 1.00 96.50 83 LEU A C 1
ATOM 662 O O . LEU A 1 83 ? 0.743 -1.263 5.133 1.00 96.50 83 LEU A O 1
ATOM 666 N N . LEU A 1 84 ? 0.878 0.660 6.296 1.00 95.12 84 LEU A N 1
ATOM 667 C CA . LEU A 1 84 ? 2.279 0.468 6.683 1.00 95.12 84 LEU A CA 1
ATOM 668 C C . LEU A 1 84 ? 2.461 -0.849 7.445 1.00 95.12 84 LEU A C 1
ATOM 670 O O . LEU A 1 84 ? 3.320 -1.648 7.085 1.00 95.12 84 LEU A O 1
ATOM 674 N N . ASN A 1 85 ? 1.602 -1.095 8.434 1.00 95.00 85 ASN A N 1
ATOM 675 C CA . ASN A 1 85 ? 1.624 -2.305 9.248 1.00 95.00 85 ASN A CA 1
ATOM 676 C C . ASN A 1 85 ? 1.415 -3.576 8.409 1.00 95.00 85 ASN A C 1
ATOM 678 O O . ASN A 1 85 ? 2.098 -4.580 8.591 1.00 95.00 85 ASN A O 1
ATOM 682 N N . TRP A 1 86 ? 0.488 -3.535 7.448 1.00 97.19 86 TRP A N 1
ATOM 683 C CA . TRP A 1 86 ? 0.247 -4.680 6.579 1.00 97.19 86 TRP A CA 1
ATOM 684 C C . TRP A 1 86 ? 1.450 -4.990 5.681 1.00 97.19 86 TRP A C 1
ATOM 686 O O . TRP A 1 86 ? 1.795 -6.162 5.522 1.00 97.19 86 TRP A O 1
ATOM 696 N N . ILE A 1 87 ? 2.088 -3.966 5.100 1.00 96.31 87 ILE A N 1
ATOM 697 C CA . ILE A 1 87 ? 3.263 -4.148 4.233 1.00 96.31 87 ILE A CA 1
ATOM 698 C C . ILE A 1 87 ? 4.421 -4.746 5.033 1.00 96.31 87 ILE A C 1
ATOM 700 O O . ILE A 1 87 ? 4.996 -5.737 4.578 1.00 96.31 87 ILE A O 1
ATOM 704 N N . ASP A 1 88 ? 4.675 -4.211 6.231 1.00 95.25 88 ASP A N 1
ATOM 705 C CA . ASP A 1 88 ? 5.704 -4.697 7.157 1.00 95.25 88 ASP A CA 1
ATOM 706 C C . ASP A 1 88 ? 5.544 -6.194 7.462 1.00 95.25 88 ASP A C 1
ATOM 708 O O . ASP A 1 88 ? 6.483 -6.981 7.346 1.00 95.25 88 ASP A O 1
ATOM 712 N N . ALA A 1 89 ? 4.310 -6.622 7.737 1.00 94.38 89 ALA A N 1
ATOM 713 C CA . ALA A 1 89 ? 4.020 -8.006 8.092 1.00 94.38 89 ALA A CA 1
ATOM 714 C C . ALA A 1 89 ? 3.999 -8.990 6.904 1.00 94.38 89 ALA A C 1
ATOM 716 O O . ALA A 1 89 ? 4.226 -10.186 7.103 1.00 94.38 89 ALA A O 1
ATOM 717 N N . ASN A 1 90 ? 3.673 -8.543 5.683 1.00 93.62 90 ASN A N 1
ATOM 718 C CA . ASN A 1 90 ? 3.330 -9.454 4.575 1.00 93.62 90 ASN A CA 1
ATOM 719 C C . ASN A 1 90 ? 4.256 -9.385 3.357 1.00 93.62 90 ASN A C 1
ATOM 721 O O . ASN A 1 90 ? 4.378 -10.390 2.648 1.00 93.62 90 ASN A O 1
ATOM 725 N N . ALA A 1 91 ? 4.851 -8.223 3.080 1.00 92.50 91 ALA A N 1
ATOM 726 C CA . ALA A 1 91 ? 5.654 -7.988 1.879 1.00 92.50 91 ALA A CA 1
ATOM 727 C C . ALA A 1 91 ? 7.142 -7.787 2.202 1.00 92.50 91 ALA A C 1
ATOM 729 O O . ALA A 1 91 ? 7.997 -8.232 1.437 1.00 92.50 91 ALA A O 1
ATOM 730 N N . GLY A 1 92 ? 7.456 -7.172 3.342 1.00 90.31 92 GLY A N 1
ATOM 731 C CA . GLY A 1 92 ? 8.825 -7.002 3.820 1.00 90.31 92 GLY A CA 1
ATOM 732 C C . GLY A 1 92 ? 8.936 -5.889 4.852 1.00 90.31 92 GLY A C 1
ATOM 733 O O . GLY A 1 92 ? 8.058 -5.037 4.926 1.00 90.31 92 GLY A O 1
ATOM 734 N N . GLU A 1 93 ? 10.036 -5.898 5.603 1.00 92.12 93 GLU A N 1
ATOM 735 C CA . GLU A 1 93 ? 10.316 -4.925 6.663 1.00 92.12 93 GLU A CA 1
ATOM 736 C C . GLU A 1 93 ? 10.284 -3.487 6.127 1.00 92.12 93 GLU A C 1
ATOM 738 O O . GLU A 1 93 ? 10.976 -3.147 5.159 1.00 92.12 93 GLU A O 1
ATOM 743 N N . VAL A 1 94 ? 9.455 -2.647 6.749 1.00 91.50 94 VAL A N 1
ATOM 744 C CA . VAL A 1 94 ? 9.291 -1.243 6.369 1.00 91.50 94 VAL A CA 1
ATOM 745 C C . VAL A 1 94 ? 10.187 -0.381 7.250 1.00 91.50 94 VAL A C 1
ATOM 747 O O . VAL A 1 94 ? 9.853 -0.035 8.381 1.00 91.50 94 VAL A O 1
ATOM 750 N N . GLU A 1 95 ? 11.320 0.034 6.692 1.00 90.62 95 GLU A N 1
ATOM 751 C CA . GLU A 1 95 ? 12.204 1.021 7.309 1.00 90.62 95 GLU A CA 1
ATOM 752 C C . GLU A 1 95 ? 11.948 2.436 6.766 1.00 90.62 95 GLU A C 1
ATOM 754 O O . GLU A 1 95 ? 11.539 2.635 5.618 1.00 90.62 95 GLU A O 1
ATOM 759 N N . ASN A 1 96 ? 12.229 3.448 7.589 1.00 89.12 96 ASN A N 1
ATOM 760 C CA . ASN A 1 96 ? 12.053 4.843 7.196 1.00 89.12 96 ASN A CA 1
ATOM 761 C C . ASN A 1 96 ? 12.980 5.216 6.031 1.00 89.12 96 ASN A C 1
ATOM 763 O O . ASN A 1 96 ? 14.193 5.019 6.109 1.00 89.12 96 ASN A O 1
ATOM 767 N N . CYS A 1 97 ? 12.416 5.843 4.996 1.00 87.75 97 CYS A N 1
ATOM 768 C CA . CYS A 1 97 ? 13.104 6.230 3.763 1.00 87.75 97 CYS A CA 1
ATOM 769 C C . CYS A 1 97 ? 13.661 5.055 2.935 1.00 87.75 97 CYS A C 1
ATOM 771 O O . CYS A 1 97 ? 14.502 5.288 2.059 1.00 87.75 97 CYS A O 1
ATOM 773 N N . THR A 1 98 ? 13.197 3.826 3.172 1.00 90.12 98 THR A N 1
ATOM 774 C CA . THR A 1 98 ? 13.644 2.630 2.446 1.00 90.12 98 THR A CA 1
ATOM 775 C C . THR A 1 98 ? 12.539 2.103 1.529 1.00 90.12 98 THR A C 1
ATOM 777 O O . THR A 1 98 ? 11.372 2.029 1.908 1.00 90.12 98 THR A O 1
ATOM 780 N N . ASP A 1 99 ? 12.910 1.739 0.298 1.00 91.25 99 ASP A N 1
ATOM 781 C CA . ASP A 1 99 ? 11.981 1.184 -0.690 1.00 91.25 99 ASP A CA 1
ATOM 782 C C . ASP A 1 99 ? 11.772 -0.321 -0.456 1.00 91.25 99 ASP A C 1
ATOM 784 O O . ASP A 1 99 ? 12.726 -1.101 -0.512 1.00 91.25 99 ASP A O 1
ATOM 788 N N . VAL A 1 100 ? 10.517 -0.745 -0.316 1.00 94.19 100 VAL A N 1
ATOM 789 C CA . VAL A 1 100 ? 10.110 -2.154 -0.270 1.00 94.19 100 VAL A CA 1
ATOM 790 C C . VAL A 1 100 ? 9.573 -2.566 -1.648 1.00 94.19 100 VAL A C 1
ATOM 792 O O . VAL A 1 100 ? 8.550 -2.039 -2.088 1.00 94.19 100 VAL A O 1
ATOM 795 N N . PRO A 1 101 ? 10.232 -3.471 -2.392 1.00 93.94 101 PRO A N 1
ATOM 796 C CA . PRO A 1 101 ? 9.728 -3.925 -3.685 1.00 93.94 101 PRO A CA 1
ATOM 797 C C . PRO A 1 101 ? 8.470 -4.781 -3.502 1.00 93.94 101 PRO A C 1
ATOM 799 O O . PRO A 1 101 ? 8.467 -5.727 -2.722 1.00 93.94 101 PRO A O 1
ATOM 802 N N . LEU A 1 102 ? 7.420 -4.481 -4.265 1.00 95.38 102 LEU A N 1
ATOM 803 C CA . LEU A 1 102 ? 6.164 -5.220 -4.256 1.00 95.38 102 LEU A CA 1
ATOM 804 C C . LEU A 1 102 ? 6.014 -6.051 -5.523 1.00 95.38 102 LEU A C 1
ATOM 806 O O . LEU A 1 102 ? 6.169 -5.559 -6.646 1.00 95.38 102 LEU A O 1
ATOM 810 N N . THR A 1 103 ? 5.661 -7.318 -5.343 1.00 94.88 103 THR A N 1
ATOM 811 C CA . THR A 1 103 ? 5.343 -8.211 -6.453 1.00 94.88 103 THR A CA 1
ATOM 812 C C . THR A 1 103 ? 3.847 -8.208 -6.752 1.00 94.88 103 THR A C 1
ATOM 814 O O . THR A 1 103 ? 3.012 -7.806 -5.937 1.00 94.88 103 THR A O 1
ATOM 817 N N . ARG A 1 104 ? 3.477 -8.738 -7.923 1.00 95.00 104 ARG A N 1
ATOM 818 C CA . ARG A 1 104 ? 2.071 -8.990 -8.266 1.00 95.00 104 ARG A CA 1
ATOM 819 C C . ARG A 1 104 ? 1.373 -9.861 -7.215 1.00 95.00 104 ARG A C 1
ATOM 821 O O . ARG A 1 104 ? 0.215 -9.611 -6.901 1.00 95.00 104 ARG A O 1
ATOM 828 N N . GLN A 1 105 ? 2.079 -10.847 -6.657 1.00 95.69 105 GLN A N 1
ATOM 829 C CA . GLN A 1 105 ? 1.537 -11.735 -5.628 1.00 95.69 105 GLN A CA 1
ATOM 830 C C . GLN A 1 105 ? 1.227 -10.977 -4.331 1.00 95.69 105 GLN A C 1
ATOM 832 O O . GLN A 1 105 ? 0.228 -11.270 -3.678 1.00 95.69 105 GLN A O 1
ATOM 837 N N . ASP A 1 106 ? 2.043 -9.988 -3.967 1.00 96.38 106 ASP A N 1
ATOM 838 C CA . ASP A 1 106 ? 1.809 -9.185 -2.763 1.00 96.38 106 ASP A CA 1
ATOM 839 C C . ASP A 1 106 ? 0.568 -8.307 -2.924 1.00 96.38 106 ASP A C 1
ATOM 841 O O . ASP A 1 106 ? -0.255 -8.236 -2.015 1.00 96.38 106 ASP A O 1
ATOM 845 N N . LEU A 1 107 ? 0.353 -7.733 -4.113 1.00 96.56 107 LEU A N 1
ATOM 846 C CA . LEU A 1 107 ? -0.888 -7.014 -4.416 1.00 96.56 107 LEU A CA 1
ATOM 847 C C . LEU A 1 107 ? -2.121 -7.928 -4.404 1.00 96.56 107 LEU A C 1
ATOM 849 O O . LEU A 1 107 ? -3.185 -7.516 -3.945 1.00 96.56 107 LEU A O 1
ATOM 853 N N . GLU A 1 108 ? -2.005 -9.167 -4.886 1.00 96.50 108 GLU A N 1
ATOM 854 C CA . GLU A 1 108 ? -3.099 -10.144 -4.815 1.00 96.50 108 GLU A CA 1
ATOM 855 C C . GLU A 1 108 ? -3.434 -10.522 -3.366 1.00 96.50 108 GLU A C 1
ATOM 857 O O . GLU A 1 108 ? -4.613 -10.596 -3.016 1.00 96.50 108 GLU A O 1
ATOM 862 N N . LYS A 1 109 ? -2.420 -10.700 -2.507 1.00 96.81 109 LYS A N 1
ATOM 863 C CA . LYS A 1 109 ? -2.620 -10.914 -1.064 1.00 96.81 109 LYS A CA 1
ATOM 864 C C . LYS A 1 109 ? -3.284 -9.705 -0.412 1.00 96.81 109 LYS A C 1
ATOM 866 O O . LYS A 1 109 ? -4.256 -9.884 0.315 1.00 96.81 109 LYS A O 1
ATOM 871 N N . LEU A 1 110 ? -2.804 -8.494 -0.708 1.00 97.12 110 LEU A N 1
ATOM 872 C CA . LEU A 1 110 ? -3.370 -7.256 -0.173 1.00 97.12 110 LEU A CA 1
ATOM 873 C C . LEU A 1 110 ? -4.843 -7.135 -0.552 1.00 97.12 110 LEU A C 1
ATOM 875 O O . LEU A 1 110 ? -5.692 -6.935 0.312 1.00 97.12 110 LEU A O 1
ATOM 879 N N . ARG A 1 111 ? -5.168 -7.348 -1.830 1.00 96.31 111 ARG A N 1
ATOM 880 C CA . ARG A 1 111 ? -6.552 -7.368 -2.299 1.00 96.31 111 ARG A CA 1
ATOM 881 C C . ARG A 1 111 ? -7.394 -8.394 -1.545 1.00 96.31 111 ARG A C 1
ATOM 883 O O . ARG A 1 111 ? -8.479 -8.059 -1.091 1.00 96.31 111 ARG A O 1
ATOM 890 N N . ALA A 1 112 ? -6.898 -9.619 -1.380 1.00 96.31 112 ALA A N 1
ATOM 891 C CA . ALA A 1 112 ? -7.626 -10.663 -0.664 1.00 96.31 112 ALA A CA 1
ATOM 892 C C . ALA A 1 112 ? -7.885 -10.300 0.811 1.00 96.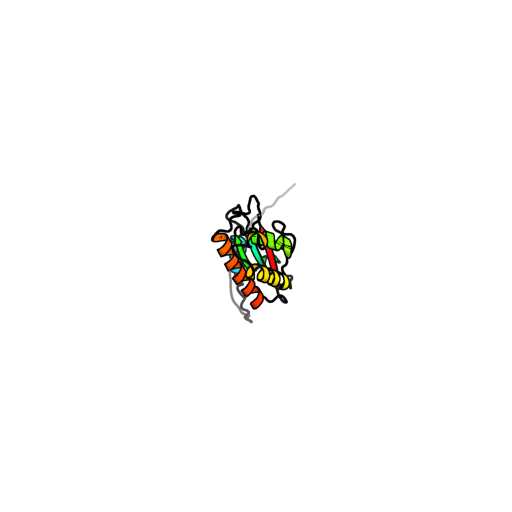31 112 ALA A C 1
ATOM 894 O O . ALA A 1 112 ? -8.953 -10.620 1.337 1.00 96.31 112 ALA A O 1
ATOM 895 N N . THR A 1 113 ? -6.942 -9.621 1.475 1.00 96.19 113 THR A N 1
ATOM 896 C CA . THR A 1 113 ? -7.149 -9.077 2.825 1.00 96.19 113 THR A CA 1
ATOM 897 C C . THR A 1 113 ? -8.234 -8.001 2.821 1.00 96.19 113 THR A C 1
ATOM 899 O O . THR A 1 113 ? -9.167 -8.084 3.618 1.00 96.19 113 THR A O 1
ATOM 902 N N . LEU A 1 114 ? -8.156 -7.032 1.904 1.00 95.62 114 LEU A N 1
ATOM 903 C CA . LEU A 1 114 ? -9.099 -5.912 1.828 1.00 95.62 114 LEU A CA 1
ATOM 904 C C . LEU A 1 114 ? -10.521 -6.359 1.453 1.00 95.62 114 LEU A C 1
ATOM 906 O O . LEU A 1 114 ? -11.489 -5.847 2.011 1.00 95.62 114 LEU A O 1
ATOM 910 N N . ASP A 1 115 ? -10.667 -7.332 0.553 1.00 94.69 115 ASP A N 1
ATOM 911 C CA . ASP A 1 115 ? -11.966 -7.864 0.111 1.00 94.69 115 ASP A CA 1
ATOM 912 C C . ASP A 1 115 ? -12.707 -8.608 1.240 1.00 94.69 115 ASP A C 1
ATOM 914 O O . ASP A 1 115 ? -13.933 -8.711 1.227 1.00 94.69 115 ASP A O 1
ATOM 918 N N . ARG A 1 116 ? -11.975 -9.120 2.237 1.00 94.50 116 ARG A N 1
ATOM 919 C CA . ARG A 1 116 ? -12.530 -9.787 3.428 1.00 94.50 116 ARG A CA 1
ATOM 920 C C . ARG A 1 116 ? -12.798 -8.839 4.596 1.00 94.50 116 ARG A C 1
ATOM 922 O O . ARG A 1 116 ? -13.316 -9.286 5.624 1.00 94.50 116 ARG A O 1
ATOM 929 N N . LEU A 1 117 ? -12.390 -7.581 4.476 1.00 94.25 117 LEU A N 1
ATOM 930 C CA . LEU A 1 117 ? -12.445 -6.627 5.569 1.00 94.25 117 LEU A CA 1
ATOM 931 C C . LEU A 1 117 ? -13.895 -6.227 5.853 1.00 94.25 117 LEU A C 1
ATOM 933 O O . LEU A 1 117 ? -14.633 -5.838 4.948 1.00 94.25 117 LEU A O 1
ATOM 937 N N . THR A 1 118 ? -14.287 -6.303 7.118 1.00 92.56 118 THR A N 1
ATOM 938 C CA . THR A 1 118 ? -15.575 -5.828 7.627 1.00 92.56 118 THR A CA 1
ATOM 939 C C . THR A 1 118 ? -15.347 -4.967 8.869 1.00 92.56 118 THR A C 1
ATOM 941 O O . THR A 1 118 ? -14.294 -5.084 9.507 1.00 92.56 118 THR A O 1
ATOM 944 N N . PRO A 1 119 ? -16.308 -4.108 9.252 1.00 92.00 119 PRO A N 1
ATOM 945 C CA . PRO A 1 119 ? -16.203 -3.309 10.473 1.00 92.00 119 PRO A CA 1
ATOM 946 C C . PRO A 1 119 ? -15.886 -4.132 11.726 1.00 92.00 119 PRO A C 1
ATOM 948 O O . PRO A 1 119 ? -15.165 -3.677 12.607 1.00 92.00 119 PRO A O 1
ATOM 951 N N . GLU A 1 120 ? -16.356 -5.374 11.781 1.00 91.81 120 GLU A N 1
ATOM 952 C CA . GLU A 1 120 ? -16.183 -6.265 12.924 1.00 91.81 120 GLU A CA 1
ATOM 953 C C . GLU A 1 120 ? -14.803 -6.924 12.981 1.00 91.81 120 GLU A C 1
ATOM 955 O O . GLU A 1 120 ? -14.389 -7.315 14.063 1.00 91.81 120 GLU A O 1
ATOM 960 N N . ASN A 1 121 ? -14.096 -7.070 11.854 1.00 93.38 121 ASN A N 1
ATOM 961 C CA . ASN A 1 121 ? -12.816 -7.792 11.787 1.00 93.38 121 ASN A CA 1
ATOM 962 C C . ASN A 1 121 ? -11.616 -6.898 11.435 1.00 93.38 121 ASN A C 1
ATOM 964 O O . ASN A 1 121 ? -10.487 -7.385 11.345 1.00 93.38 121 ASN A O 1
ATOM 968 N N . CYS A 1 122 ? -11.850 -5.600 11.222 1.00 90.75 122 CYS A N 1
ATOM 969 C CA . CYS A 1 122 ? -10.826 -4.664 10.768 1.00 90.75 122 CYS A CA 1
ATOM 970 C C . CYS A 1 122 ? -9.624 -4.575 11.715 1.00 90.75 122 CYS A C 1
ATOM 972 O O . CYS A 1 122 ? -8.486 -4.533 11.254 1.00 90.75 122 CYS A O 1
ATOM 974 N N . HIS A 1 123 ? -9.872 -4.656 13.021 1.00 91.94 123 HIS A N 1
ATOM 975 C CA . HIS A 1 123 ? -8.844 -4.643 14.056 1.00 91.94 123 HIS A CA 1
ATOM 976 C C . HIS A 1 123 ? -7.964 -5.900 14.079 1.00 91.94 123 HIS A C 1
ATOM 978 O O . HIS A 1 123 ? -6.868 -5.851 14.624 1.00 91.94 123 HIS A O 1
ATOM 984 N N . ASP A 1 124 ? -8.408 -7.003 13.474 1.00 91.69 124 ASP A N 1
ATOM 985 C CA . ASP A 1 124 ? -7.631 -8.243 13.394 1.00 91.69 124 ASP A CA 1
ATOM 986 C C . ASP A 1 124 ? -6.931 -8.386 12.036 1.00 91.69 124 ASP A C 1
ATOM 988 O O . ASP A 1 124 ? -5.772 -8.791 11.960 1.00 91.69 124 ASP A O 1
ATOM 992 N N . LEU A 1 125 ? -7.639 -8.079 10.941 1.00 92.62 125 LEU A N 1
ATOM 993 C CA . LEU A 1 125 ? -7.148 -8.311 9.576 1.00 92.62 125 LEU A CA 1
ATOM 994 C C . LEU A 1 125 ? -6.342 -7.147 9.000 1.00 92.62 125 LEU A C 1
ATOM 996 O O . LEU A 1 125 ? -5.464 -7.373 8.165 1.00 92.62 125 LEU A O 1
ATOM 1000 N N . PHE A 1 126 ? -6.659 -5.916 9.394 1.00 95.50 126 PHE A N 1
ATOM 1001 C CA . PHE A 1 126 ? -5.979 -4.718 8.908 1.00 95.50 126 PHE A CA 1
ATOM 1002 C C . PHE A 1 126 ? -5.802 -3.686 10.038 1.00 95.50 126 PHE A C 1
ATOM 1004 O O . PHE A 1 126 ? -6.328 -2.567 9.944 1.00 95.50 126 PHE A O 1
ATOM 1011 N N . PRO A 1 127 ? -5.098 -4.074 11.126 1.00 95.31 127 PRO A N 1
ATOM 1012 C CA . PRO A 1 127 ? -4.977 -3.247 12.314 1.00 95.31 127 PRO A CA 1
ATOM 1013 C C . PRO A 1 127 ? -4.178 -1.976 12.066 1.00 95.31 127 PRO A C 1
ATOM 1015 O O . PRO A 1 127 ? -3.116 -2.002 11.436 1.00 95.31 127 PRO A O 1
ATOM 1018 N N . THR A 1 128 ? -4.647 -0.885 12.664 1.00 94.19 128 THR A N 1
ATOM 1019 C CA . THR A 1 128 ? -3.863 0.336 12.843 1.00 94.19 128 THR A CA 1
ATOM 1020 C C . THR A 1 128 ? -2.669 0.081 13.758 1.00 94.19 128 THR A C 1
ATOM 1022 O O . THR A 1 128 ? -2.771 -0.697 14.706 1.00 94.19 128 THR A O 1
ATOM 1025 N N . THR A 1 129 ? -1.558 0.776 13.525 1.00 91.31 129 THR A N 1
ATOM 1026 C CA . THR A 1 129 ? -0.356 0.677 14.368 1.00 91.31 129 THR A CA 1
ATOM 1027 C C . THR A 1 129 ? -0.028 2.006 15.037 1.00 91.31 129 THR A C 1
ATOM 1029 O O . THR A 1 129 ? -0.288 3.084 14.491 1.00 91.31 129 THR A O 1
ATOM 1032 N N . GLU A 1 130 ? 0.522 1.929 16.246 1.00 88.81 130 GLU A N 1
ATOM 1033 C CA . GLU A 1 130 ? 0.872 3.097 17.040 1.00 88.81 130 GLU A CA 1
ATOM 1034 C C . GLU A 1 130 ? 2.229 3.681 16.649 1.00 88.81 130 GLU A C 1
ATOM 1036 O O . GLU A 1 130 ? 3.173 2.974 16.306 1.00 88.81 130 GLU A O 1
ATOM 1041 N N . GLY A 1 131 ? 2.345 5.004 16.717 1.00 84.69 131 GLY A N 1
ATOM 1042 C CA . GLY A 1 131 ? 3.604 5.685 16.464 1.00 84.69 131 GLY A CA 1
ATOM 1043 C C . GLY A 1 131 ? 3.452 7.191 16.563 1.00 84.69 131 GLY A C 1
ATOM 1044 O O . GLY A 1 131 ? 2.405 7.751 16.239 1.00 84.69 131 GLY A O 1
ATOM 1045 N N . PHE A 1 132 ? 4.520 7.864 16.986 1.00 81.50 132 PHE A N 1
ATOM 1046 C CA . PHE A 1 132 ? 4.508 9.310 17.228 1.00 81.50 132 PHE A CA 1
ATOM 1047 C C . PHE A 1 132 ? 4.081 10.126 15.990 1.00 81.50 132 PHE A C 1
ATOM 1049 O O . PHE A 1 132 ? 3.454 11.175 16.114 1.00 81.50 132 PHE A O 1
ATOM 1056 N N . PHE A 1 133 ? 4.364 9.617 14.787 1.00 82.81 133 PHE A N 1
ATOM 1057 C CA . PHE A 1 133 ? 4.033 10.258 13.511 1.00 82.81 133 PHE A CA 1
ATOM 1058 C C . PHE A 1 133 ? 2.854 9.598 12.771 1.00 82.81 133 PHE A C 1
ATOM 1060 O O . PHE A 1 133 ? 2.464 10.060 11.697 1.00 82.81 133 PHE A O 1
ATOM 1067 N N . PHE A 1 134 ? 2.276 8.526 13.319 1.00 83.62 134 PHE A N 1
ATOM 1068 C CA . PHE A 1 134 ? 1.418 7.594 12.574 1.00 83.62 134 PHE A CA 1
ATOM 1069 C C . PHE A 1 134 ? -0.063 7.986 12.545 1.00 83.62 134 PHE A C 1
ATOM 1071 O O . PHE A 1 134 ? -0.833 7.400 11.791 1.00 83.62 134 PHE A O 1
ATOM 1078 N N . GLY A 1 135 ? -0.449 9.036 13.272 1.00 83.25 135 GLY A N 1
ATOM 1079 C CA . GLY A 1 135 ? -1.807 9.577 13.236 1.00 83.25 135 GLY A CA 1
ATOM 1080 C C . GLY A 1 135 ? -2.776 8.848 14.166 1.00 83.25 135 GLY A C 1
ATOM 1081 O O . GLY A 1 135 ? -2.384 8.409 15.244 1.00 83.25 135 GLY A O 1
ATOM 1082 N N . SER A 1 136 ? -4.050 8.809 13.767 1.00 85.44 136 SER A N 1
ATOM 1083 C CA . SER A 1 136 ? -5.134 8.198 14.545 1.00 85.44 136 SER A CA 1
ATOM 1084 C C . SER A 1 136 ? -5.086 6.669 14.468 1.00 85.44 136 SER A C 1
ATOM 1086 O O . SER A 1 136 ? -4.659 6.108 13.462 1.00 85.44 136 SER A O 1
ATOM 1088 N N . GLN A 1 137 ? -5.551 6.006 15.524 1.00 90.69 137 GLN A N 1
ATOM 1089 C CA . GLN A 1 137 ? -5.783 4.554 15.568 1.00 90.69 137 GLN A CA 1
ATOM 1090 C C . GLN A 1 137 ? -7.282 4.220 15.507 1.00 90.69 137 GLN A C 1
ATOM 1092 O O . GLN A 1 137 ? -7.695 3.089 15.747 1.00 90.69 137 GLN A O 1
ATOM 1097 N N . GLU A 1 138 ? -8.115 5.227 15.251 1.00 91.00 138 GLU A N 1
ATOM 1098 C CA . GLU A 1 138 ? -9.556 5.052 15.150 1.00 91.00 138 GLU A CA 1
ATOM 1099 C C . GLU A 1 138 ? -9.928 4.462 13.785 1.00 91.00 138 GLU A C 1
ATOM 1101 O O . GLU A 1 138 ? -9.386 4.846 12.750 1.00 91.00 138 GLU A O 1
ATOM 1106 N N . TYR A 1 139 ? -10.890 3.540 13.789 1.00 92.94 139 TYR A N 1
ATOM 1107 C CA . TYR A 1 139 ? -11.471 2.935 12.586 1.00 92.94 139 TYR A CA 1
ATOM 1108 C C . TYR A 1 139 ? -12.679 3.758 12.118 1.00 92.94 139 TYR A C 1
ATOM 1110 O O . TYR A 1 139 ? -13.793 3.245 11.988 1.00 92.94 139 TYR A O 1
ATOM 1118 N N . ASP A 1 140 ? -12.455 5.061 11.966 1.00 92.00 140 ASP A N 1
ATOM 1119 C CA . ASP A 1 140 ? -13.456 6.062 11.608 1.00 92.00 140 ASP A CA 1
ATOM 1120 C C . ASP A 1 140 ? -13.678 6.152 10.085 1.00 92.00 140 ASP A C 1
ATOM 1122 O O . ASP A 1 140 ? -13.134 5.375 9.294 1.00 92.00 140 ASP A O 1
ATOM 1126 N N . ASP A 1 141 ? -14.482 7.122 9.650 1.00 93.56 141 ASP A N 1
ATOM 1127 C CA . ASP A 1 141 ? -14.764 7.345 8.229 1.00 93.56 141 ASP A CA 1
ATOM 1128 C C . ASP A 1 141 ? -13.493 7.624 7.404 1.00 93.56 141 ASP A C 1
ATOM 1130 O O . ASP A 1 141 ? -13.447 7.286 6.219 1.00 93.56 141 ASP A O 1
ATOM 1134 N N . SER A 1 142 ? -12.449 8.208 8.009 1.00 90.62 142 SER A N 1
ATOM 1135 C CA . SER A 1 142 ? -11.174 8.452 7.328 1.00 90.62 142 SER A CA 1
ATOM 1136 C C . SER A 1 142 ? -10.459 7.136 7.038 1.00 90.62 142 SER A C 1
ATOM 1138 O O . SER A 1 142 ? -10.018 6.928 5.908 1.00 90.62 142 SER A O 1
ATOM 1140 N N . TYR A 1 143 ? -10.397 6.229 8.019 1.00 94.25 143 TYR A N 1
ATOM 1141 C CA . TYR A 1 143 ? -9.838 4.887 7.830 1.00 94.25 143 TYR A CA 1
ATOM 1142 C C . TYR A 1 143 ? -10.560 4.139 6.705 1.00 94.25 143 TYR A C 1
ATOM 1144 O O . TYR A 1 143 ? -9.924 3.617 5.788 1.00 94.25 143 TYR A O 1
ATOM 1152 N N . TRP A 1 144 ? -11.896 4.114 6.733 1.00 95.56 144 TRP A N 1
ATOM 1153 C CA . TRP A 1 144 ? -12.674 3.390 5.726 1.00 95.56 144 TRP A CA 1
ATOM 1154 C C . TRP A 1 144 ? -12.574 4.028 4.340 1.00 95.56 144 TRP A C 1
ATOM 1156 O O . TRP A 1 144 ? -12.499 3.310 3.343 1.00 95.56 144 TRP A O 1
ATOM 1166 N N . SER A 1 145 ? -12.495 5.357 4.261 1.00 95.50 145 SER A N 1
ATOM 1167 C CA . SER A 1 145 ? -12.218 6.063 3.008 1.00 95.50 145 SER A CA 1
ATOM 1168 C C . SER A 1 145 ? -10.862 5.653 2.419 1.00 95.50 145 SER A C 1
ATOM 1170 O O . SER A 1 145 ? -10.773 5.351 1.228 1.00 95.50 145 SER A O 1
ATOM 1172 N N . ASP A 1 146 ? -9.810 5.582 3.238 1.00 95.50 146 ASP A N 1
ATOM 1173 C CA . ASP A 1 146 ? -8.482 5.149 2.789 1.00 95.50 146 ASP A CA 1
ATOM 1174 C C . ASP A 1 146 ? -8.458 3.675 2.358 1.00 95.50 146 ASP A C 1
ATOM 1176 O O . ASP A 1 146 ? -7.846 3.344 1.339 1.00 95.50 146 ASP A O 1
ATOM 1180 N N . VAL A 1 147 ? -9.179 2.797 3.065 1.00 96.25 147 VAL A N 1
ATOM 1181 C CA . VAL A 1 147 ? -9.368 1.387 2.682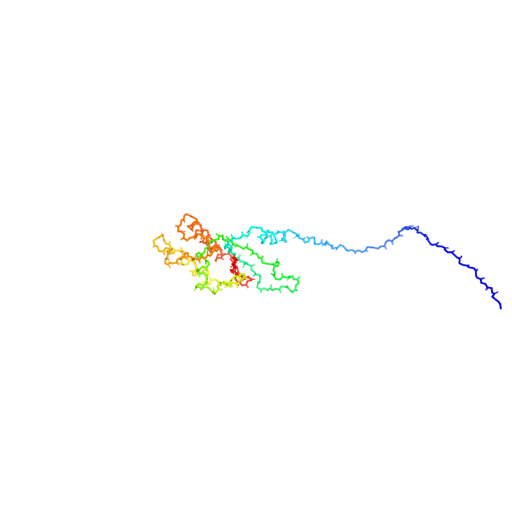 1.00 96.25 147 VAL A CA 1
ATOM 1182 C C . VAL A 1 147 ? -10.029 1.266 1.308 1.00 96.25 147 VAL A C 1
ATOM 1184 O O . VAL A 1 147 ? -9.547 0.510 0.463 1.00 96.25 147 VAL A O 1
ATOM 1187 N N . GLU A 1 148 ? -11.112 2.000 1.050 1.00 96.62 148 GLU A N 1
ATOM 1188 C CA . GLU A 1 148 ? -11.807 1.942 -0.241 1.00 96.62 148 GLU A CA 1
ATOM 1189 C C . GLU A 1 148 ? -10.954 2.523 -1.377 1.00 96.62 148 GLU A C 1
ATOM 1191 O O . GLU A 1 148 ? -10.863 1.929 -2.457 1.00 96.62 148 GLU A O 1
ATOM 1196 N N . ASN A 1 149 ? -10.238 3.622 -1.121 1.00 96.69 149 ASN A N 1
ATOM 1197 C CA . ASN A 1 149 ? -9.265 4.170 -2.067 1.00 96.69 149 ASN A CA 1
ATOM 1198 C C . ASN A 1 149 ? -8.147 3.159 -2.373 1.00 96.69 149 ASN A C 1
ATOM 1200 O O . ASN A 1 149 ? -7.729 3.012 -3.524 1.00 96.69 149 ASN A O 1
ATOM 1204 N N . LEU A 1 150 ? -7.671 2.426 -1.363 1.00 97.62 150 LEU A N 1
ATOM 1205 C CA . LEU A 1 150 ? -6.667 1.378 -1.528 1.00 97.62 150 LEU A CA 1
ATOM 1206 C C . LEU A 1 150 ? -7.190 0.185 -2.331 1.00 97.62 150 LEU A C 1
ATOM 1208 O O . LEU A 1 150 ? -6.485 -0.291 -3.220 1.00 97.62 150 LEU A O 1
ATOM 1212 N N . LYS A 1 151 ? -8.427 -0.265 -2.098 1.00 97.19 151 LYS A N 1
ATOM 1213 C CA . LYS A 1 151 ? -9.057 -1.326 -2.906 1.00 97.19 151 LYS A CA 1
ATOM 1214 C C . LYS A 1 151 ? -9.075 -0.963 -4.388 1.00 97.19 151 LYS A C 1
ATOM 1216 O O . LYS A 1 151 ? -8.661 -1.768 -5.226 1.00 97.19 151 LYS A O 1
ATOM 1221 N N . GLN A 1 152 ? -9.503 0.258 -4.708 1.00 96.75 152 GLN A N 1
ATOM 1222 C CA . GLN A 1 152 ? -9.543 0.746 -6.087 1.00 96.75 152 GLN A CA 1
ATOM 1223 C C . GLN A 1 152 ? -8.144 0.826 -6.700 1.00 96.75 152 GLN A C 1
ATOM 1225 O O . GLN A 1 152 ? -7.938 0.347 -7.816 1.00 96.75 152 GLN A O 1
ATOM 1230 N N . PHE A 1 153 ? -7.172 1.369 -5.961 1.00 96.75 153 PHE A N 1
ATOM 1231 C CA . PHE A 1 153 ? -5.782 1.438 -6.404 1.00 96.75 153 PHE A CA 1
ATOM 1232 C C . PHE A 1 153 ? -5.223 0.045 -6.720 1.00 96.75 153 PHE A C 1
ATOM 1234 O O . PHE A 1 153 ? -4.731 -0.186 -7.824 1.00 96.75 153 PHE A O 1
ATOM 1241 N N . VAL A 1 154 ? -5.352 -0.911 -5.795 1.00 96.62 154 VAL A N 1
ATOM 1242 C CA . VAL A 1 154 ? -4.840 -2.278 -5.976 1.00 96.62 154 VAL A CA 1
ATOM 1243 C C . VAL A 1 154 ? -5.516 -2.965 -7.162 1.00 96.62 154 VAL A C 1
ATOM 1245 O O . VAL A 1 154 ? -4.841 -3.607 -7.970 1.00 96.62 154 VAL A O 1
ATOM 1248 N N . GLN A 1 155 ? -6.833 -2.801 -7.320 1.00 96.25 155 GLN A N 1
ATOM 1249 C CA . GLN A 1 155 ? -7.560 -3.334 -8.471 1.00 96.25 155 GLN A CA 1
ATOM 1250 C C . GLN A 1 155 ? -7.032 -2.764 -9.794 1.00 96.25 155 GLN A C 1
ATOM 1252 O O . GLN A 1 155 ? -6.848 -3.519 -10.751 1.00 96.25 155 GLN A O 1
ATOM 1257 N N . GLN A 1 156 ? -6.773 -1.457 -9.852 1.00 95.69 156 GLN A N 1
ATOM 1258 C CA . GLN A 1 156 ? -6.219 -0.806 -11.037 1.00 95.69 156 GLN A CA 1
ATOM 1259 C C . GLN A 1 156 ? -4.807 -1.308 -11.344 1.00 95.69 156 GLN A C 1
ATOM 1261 O O . GLN A 1 156 ? -4.551 -1.707 -12.478 1.00 95.69 156 GLN A O 1
ATOM 1266 N N . GLN A 1 157 ? -3.920 -1.371 -10.345 1.00 94.81 157 GLN A N 1
ATOM 1267 C CA . GLN A 1 157 ? -2.551 -1.855 -10.546 1.00 94.81 157 GLN A CA 1
ATOM 1268 C C . GLN A 1 157 ? -2.530 -3.313 -11.021 1.00 94.81 157 GLN A C 1
ATOM 1270 O O . GLN A 1 157 ? -1.816 -3.645 -11.960 1.00 94.81 157 GLN A O 1
ATOM 1275 N N . LEU A 1 158 ? -3.366 -4.188 -10.456 1.00 95.00 158 LEU A N 1
ATOM 1276 C CA . LEU A 1 158 ? -3.456 -5.580 -10.910 1.00 95.00 158 LEU A CA 1
ATOM 1277 C C . LEU A 1 158 ? -3.966 -5.728 -12.353 1.00 95.00 158 LEU A C 1
ATOM 1279 O O . LEU A 1 158 ? -3.690 -6.751 -12.981 1.00 95.00 158 LEU A O 1
ATOM 1283 N N . ALA A 1 159 ? -4.718 -4.748 -12.863 1.00 95.19 159 ALA A N 1
ATOM 1284 C CA . ALA A 1 159 ? -5.294 -4.779 -14.204 1.00 95.19 159 ALA A CA 1
ATOM 1285 C C . ALA A 1 159 ? -4.388 -4.152 -15.276 1.00 95.19 159 ALA A C 1
ATOM 1287 O O . ALA A 1 159 ? -4.384 -4.634 -16.408 1.00 95.19 159 ALA A O 1
ATOM 1288 N N . SER A 1 160 ? -3.657 -3.080 -14.951 1.00 93.31 160 SER A N 1
ATOM 1289 C CA . SER A 1 160 ? -2.920 -2.276 -15.939 1.00 93.31 160 SER A CA 1
ATOM 1290 C C . SER A 1 160 ? -1.403 -2.248 -15.754 1.00 93.31 160 SER A C 1
ATOM 1292 O O . SER A 1 160 ? -0.700 -1.855 -16.686 1.00 93.31 160 SER A O 1
ATOM 1294 N N . PHE A 1 161 ? -0.878 -2.643 -14.590 1.00 92.50 161 PHE A N 1
ATOM 1295 C CA . PHE A 1 161 ? 0.553 -2.553 -14.312 1.00 92.50 161 PHE A CA 1
ATOM 1296 C C . PHE A 1 161 ? 1.331 -3.689 -14.983 1.00 92.50 161 PHE A C 1
ATOM 1298 O O . PHE A 1 161 ? 1.046 -4.873 -14.787 1.00 92.50 161 PHE A O 1
ATOM 1305 N N . ASP A 1 162 ? 2.367 -3.324 -15.734 1.00 92.19 162 ASP A N 1
ATOM 1306 C CA . ASP A 1 162 ? 3.269 -4.275 -16.373 1.00 92.19 162 ASP A CA 1
ATOM 1307 C C . ASP A 1 162 ? 4.508 -4.537 -15.503 1.00 92.19 162 ASP A C 1
ATOM 1309 O O . ASP A 1 162 ? 5.496 -3.798 -15.530 1.00 92.19 162 ASP A O 1
ATOM 1313 N N . PHE A 1 163 ? 4.457 -5.641 -14.755 1.00 89.75 163 PHE A N 1
ATOM 1314 C CA . PHE A 1 163 ? 5.545 -6.114 -13.891 1.00 89.75 163 PHE A CA 1
ATOM 1315 C C . PHE A 1 163 ? 6.778 -6.627 -14.653 1.00 89.75 163 PHE A C 1
ATOM 1317 O O . PHE A 1 163 ? 7.795 -6.919 -14.025 1.00 89.75 163 PHE A O 1
ATOM 1324 N N . SER A 1 164 ? 6.708 -6.782 -15.981 1.00 88.25 164 SER A N 1
ATOM 1325 C CA . SER A 1 164 ? 7.864 -7.202 -16.783 1.00 88.25 164 SER A CA 1
ATOM 1326 C C . SER A 1 164 ? 8.783 -6.030 -17.128 1.00 88.25 164 SER A C 1
ATOM 1328 O O . SER A 1 164 ? 10.002 -6.192 -17.173 1.00 88.25 164 SER A O 1
ATOM 1330 N N . THR A 1 165 ? 8.209 -4.841 -17.322 1.00 89.19 165 THR A N 1
ATOM 1331 C CA . THR A 1 165 ? 8.939 -3.624 -17.702 1.00 89.19 165 THR A CA 1
ATOM 1332 C C . THR A 1 165 ? 9.183 -2.687 -16.527 1.00 89.19 165 THR A C 1
ATOM 1334 O O . THR A 1 165 ? 10.138 -1.909 -16.551 1.00 89.19 165 THR A O 1
ATOM 1337 N N . HIS A 1 166 ? 8.349 -2.761 -15.489 1.00 92.19 166 HIS A N 1
ATOM 1338 C CA . HIS A 1 166 ? 8.419 -1.886 -14.328 1.00 92.19 166 HIS A CA 1
ATOM 1339 C C . HIS A 1 166 ? 8.389 -2.669 -13.018 1.00 92.19 166 HIS A C 1
ATOM 1341 O O . HIS A 1 166 ? 7.843 -3.764 -12.910 1.00 92.19 166 HIS A O 1
ATOM 1347 N N . ARG A 1 167 ? 8.969 -2.057 -11.990 1.00 92.75 167 ARG A N 1
ATOM 1348 C CA . ARG A 1 167 ? 8.916 -2.494 -10.600 1.00 92.75 167 ARG A CA 1
ATOM 1349 C C . ARG A 1 167 ? 8.020 -1.542 -9.828 1.00 92.75 167 ARG A C 1
ATOM 1351 O O . ARG A 1 167 ? 8.110 -0.328 -10.010 1.00 92.75 167 ARG A O 1
ATOM 1358 N N . LEU A 1 168 ? 7.171 -2.102 -8.978 1.00 94.75 168 LEU A N 1
ATOM 1359 C CA . LEU A 1 168 ? 6.395 -1.342 -8.012 1.00 94.75 168 LEU A CA 1
ATOM 1360 C C . LEU A 1 168 ? 7.137 -1.385 -6.676 1.00 94.75 168 LEU A C 1
ATOM 1362 O O . LEU A 1 168 ? 7.513 -2.457 -6.212 1.00 94.75 168 LEU A O 1
ATOM 1366 N N . CYS A 1 169 ? 7.365 -0.230 -6.073 1.00 94.50 169 CYS A N 1
ATOM 1367 C CA . CYS A 1 169 ? 8.018 -0.086 -4.782 1.00 94.50 169 CYS A CA 1
ATOM 1368 C C . CYS A 1 169 ? 7.082 0.654 -3.831 1.00 94.50 169 CYS A C 1
ATOM 1370 O O . CYS A 1 169 ? 6.452 1.635 -4.213 1.00 94.50 169 CYS A O 1
ATOM 1372 N N . PHE A 1 170 ? 6.998 0.196 -2.595 1.00 95.94 170 PHE A N 1
ATOM 1373 C CA . PHE A 1 170 ? 6.390 0.929 -1.501 1.00 95.94 170 PHE A CA 1
ATOM 1374 C C . PHE A 1 170 ? 7.470 1.740 -0.793 1.00 95.94 170 PHE A C 1
ATOM 1376 O O . PHE A 1 170 ? 8.550 1.225 -0.522 1.00 95.94 170 PHE A O 1
ATOM 1383 N N . HIS A 1 171 ? 7.190 3.004 -0.515 1.00 93.38 171 HIS A N 1
ATOM 1384 C CA . HIS A 1 171 ? 8.104 3.904 0.171 1.00 93.38 171 HIS A CA 1
ATOM 1385 C C . HIS A 1 171 ? 7.357 4.622 1.280 1.00 93.38 171 HIS A C 1
ATOM 1387 O O . HIS A 1 171 ? 6.258 5.133 1.064 1.00 93.38 171 HIS A O 1
ATOM 1393 N N . ALA A 1 172 ? 7.967 4.694 2.454 1.00 92.88 172 ALA A N 1
ATOM 1394 C CA . ALA A 1 172 ? 7.360 5.320 3.609 1.00 92.88 172 ALA A CA 1
ATOM 1395 C C . ALA A 1 172 ? 8.344 6.288 4.281 1.00 92.88 172 ALA A C 1
ATOM 1397 O O . ALA A 1 172 ? 9.540 6.013 4.393 1.00 92.88 172 ALA A O 1
ATOM 1398 N N . TRP A 1 173 ? 7.823 7.443 4.697 1.00 90.75 173 TRP A N 1
ATOM 1399 C CA . TRP A 1 173 ? 8.585 8.530 5.307 1.00 90.75 173 TRP A CA 1
ATOM 1400 C C . TRP A 1 173 ? 7.899 9.018 6.584 1.00 90.75 173 TRP A C 1
ATOM 1402 O O . TRP A 1 173 ? 6.714 9.362 6.546 1.00 90.75 173 TRP A O 1
ATOM 1412 N N . TRP A 1 174 ? 8.623 9.029 7.708 1.00 87.00 174 TRP A N 1
ATOM 1413 C CA . TRP A 1 174 ? 8.143 9.540 8.998 1.00 87.00 174 TRP A CA 1
ATOM 1414 C C . TRP A 1 174 ? 9.261 10.049 9.911 1.00 87.00 174 TRP A C 1
ATOM 1416 O O . TRP A 1 174 ? 10.438 9.661 9.723 1.00 87.00 174 TRP A O 1
#

Foldseek 3Di:
DDDDDDDDDDDDDDYYDDDDDDDDDDDDPPDPPPLVVPQVVPVPDDDFAKKKFKWKFFPDDDPPDDRSSRIDTLDIDTLLQLVVVLCCVQQHNADAQDKGWDDLVSLVVLLVLLVPDDPVCCCPSRFGDDDPRNDDRDCDPSNVVVSVVSNVSSVVCNVPPDPVGIIIIMHMHD

Secondary structure (DSSP, 8-state):
--------------------------------TTSHHHHHHHSSS---S-EEEEEEEESS--TTS-GGGS-EEEEEEES-HHHHHHHHHHT----TT-EEEE-HHHHHHHHHHHHT--TTTHHHHS-----TTS-----SHHHHHHHHHHHHHHHHHHHH--TTTEEEEEEEE-

Sequence (174 aa):
MFSCPPDIASNNIRKSPHSAYSPTDTPGHALPVHGLFIYLSVIRRFPMGLDLYFIKRPAETTADTTRREQDEAVGYYRKFNALLNWIDANAGEVENCTDVPLTRQDLEKLRATLDRLTPENCHDLFPTTEGFFFGSQEYDDSYWSDVENLKQFVQQQLASFDFSTHRLCFHAWW